Protein AF-A0A2D6X959-F1 (afdb_monomer_lite)

Radius of gyration: 33.6 Å; chains: 1; bounding box: 94×46×94 Å

Sequence (128 aa):
MAFKINATTLELEHTNPDDTIRPIEQEESAILKKMYFIHDYEKKLRSVLGAASLDSIIQISDLGTSIRKVNKNEIGKTYNQVKKQEQEELSRMIAAYKISASSPRQVAGDDTEEGFYGDSQLSKKTGY

Foldseek 3Di:
DDWDQDPPPRFIWDQDPVRDIDTQDPLRVVLVVLVVVLVVLVVVLVVLVVVLVPDDFDWDDDDHDTDGDPRSVVVSVVSVVVSVVSVVVSVVSVVVVCVVPDDDDDPPPPPDDDDDDDCPDPPPPDDD

Secondary structure (DSSP, 8-state):
-EEEE-TTT--EEEE-TTS-EEEPPHHHHHHHHHHHHHHHHHHHHHHHHHHHHS----EEEETTEEEE---HHHHHHHHHHHHHHHHHHHHHHHHHHHHHT-----------PPP-------------

pLDDT: mean 76.69, std 12.54, range [43.75, 96.0]

Structure (mmCIF, N/CA/C/O backbone):
data_AF-A0A2D6X959-F1
#
_entry.id   AF-A0A2D6X959-F1
#
loop_
_atom_site.group_PDB
_atom_site.id
_atom_site.type_symbol
_atom_site.label_atom_id
_atom_site.label_alt_id
_atom_site.label_comp_id
_atom_site.label_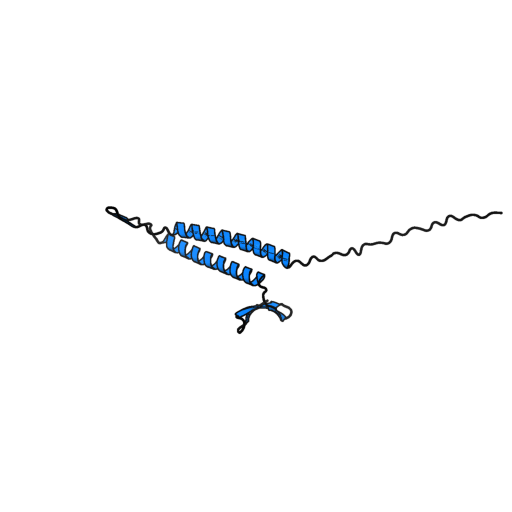asym_id
_atom_site.label_entity_id
_atom_site.label_seq_id
_atom_site.pdbx_PDB_ins_code
_atom_site.Cartn_x
_atom_site.Cartn_y
_atom_site.Cartn_z
_atom_site.occupancy
_atom_site.B_iso_or_equiv
_atom_site.auth_seq_id
_atom_site.auth_comp_id
_atom_site.auth_asym_id
_atom_site.auth_atom_id
_atom_site.pdbx_PDB_model_num
ATOM 1 N N . MET A 1 1 ? -3.633 6.951 -21.789 1.00 54.88 1 MET A N 1
ATOM 2 C CA . MET A 1 1 ? -3.198 5.866 -20.885 1.00 54.88 1 MET A CA 1
ATOM 3 C C . MET A 1 1 ? -4.427 5.225 -20.273 1.00 54.88 1 MET A C 1
ATOM 5 O O . MET A 1 1 ? -5.174 5.913 -19.587 1.00 54.88 1 MET A O 1
ATOM 9 N N . ALA A 1 2 ? -4.657 3.949 -20.573 1.00 67.44 2 ALA A N 1
ATOM 10 C CA . ALA A 1 2 ? -5.765 3.163 -20.037 1.00 67.44 2 ALA A CA 1
ATOM 11 C C . ALA A 1 2 ? -5.239 1.798 -19.572 1.00 67.44 2 ALA A C 1
ATOM 13 O O . ALA A 1 2 ? -4.368 1.215 -20.223 1.00 67.44 2 ALA A O 1
ATOM 14 N N . PHE A 1 3 ? -5.759 1.314 -18.443 1.00 69.50 3 PHE A N 1
ATOM 15 C CA . PHE A 1 3 ? -5.459 -0.009 -17.897 1.00 69.50 3 PHE A CA 1
ATOM 16 C C . PHE A 1 3 ? -6.668 -0.913 -18.115 1.00 69.50 3 PHE A C 1
ATOM 18 O O . PHE A 1 3 ? -7.794 -0.519 -17.803 1.00 69.50 3 PHE A O 1
ATOM 25 N N . LYS A 1 4 ? -6.441 -2.114 -18.644 1.00 76.69 4 LYS A N 1
ATOM 26 C CA . LYS A 1 4 ? -7.484 -3.125 -18.848 1.00 76.69 4 LYS A CA 1
ATOM 27 C C . LYS A 1 4 ? -7.042 -4.453 -18.248 1.00 76.69 4 LYS A C 1
ATOM 29 O O . LYS A 1 4 ? -5.854 -4.760 -18.219 1.00 76.69 4 LYS A O 1
ATOM 34 N N . ILE A 1 5 ? -8.003 -5.229 -17.763 1.00 74.69 5 ILE A N 1
ATOM 35 C CA . ILE A 1 5 ? -7.762 -6.597 -17.299 1.00 74.69 5 ILE A CA 1
ATOM 36 C C . ILE A 1 5 ? -7.971 -7.517 -18.498 1.00 74.69 5 ILE A C 1
ATOM 38 O O . ILE A 1 5 ? -9.025 -7.466 -19.137 1.00 74.69 5 ILE A O 1
ATOM 42 N N . ASN A 1 6 ? -6.979 -8.345 -18.816 1.00 73.50 6 ASN A N 1
ATOM 43 C CA . ASN A 1 6 ? -7.138 -9.366 -19.841 1.00 73.50 6 ASN A CA 1
ATOM 44 C C . ASN A 1 6 ? -8.045 -10.486 -19.304 1.00 73.50 6 ASN A C 1
ATOM 46 O O . ASN A 1 6 ? -7.763 -11.088 -18.271 1.00 73.50 6 ASN A O 1
ATOM 50 N N . ALA A 1 7 ? -9.138 -10.781 -20.009 1.00 69.69 7 ALA A N 1
ATOM 51 C CA . ALA A 1 7 ? -10.139 -11.754 -19.567 1.00 69.69 7 ALA A CA 1
ATOM 52 C C . ALA A 1 7 ? -9.628 -13.209 -19.510 1.00 69.69 7 ALA A C 1
ATOM 54 O O . ALA A 1 7 ? -10.260 -14.042 -18.866 1.00 69.69 7 ALA A O 1
ATOM 55 N N . THR A 1 8 ? -8.509 -13.522 -20.172 1.00 73.88 8 THR A N 1
ATOM 56 C CA . THR A 1 8 ? -7.972 -14.891 -20.266 1.00 73.88 8 THR A CA 1
ATOM 57 C C . THR A 1 8 ? -6.833 -15.129 -19.282 1.00 73.88 8 THR A C 1
ATOM 59 O O . THR A 1 8 ? -6.801 -16.160 -18.618 1.00 73.88 8 THR A O 1
ATOM 62 N N . THR A 1 9 ? -5.896 -14.183 -19.175 1.00 69.50 9 THR A N 1
ATOM 63 C CA . THR A 1 9 ? -4.739 -14.303 -18.272 1.00 69.50 9 THR A CA 1
ATOM 64 C C . THR A 1 9 ? -4.998 -13.706 -16.894 1.00 69.50 9 THR A C 1
ATOM 66 O O . THR A 1 9 ? -4.245 -13.994 -15.974 1.00 69.50 9 THR A O 1
ATOM 69 N N . LEU A 1 10 ? -6.058 -12.899 -16.738 1.00 72.75 10 LEU A N 1
ATOM 70 C CA . LEU A 1 10 ? -6.370 -12.119 -15.530 1.00 72.75 10 LEU A CA 1
ATOM 71 C C . LEU A 1 10 ? -5.276 -11.115 -15.132 1.00 72.75 10 LEU A C 1
ATOM 73 O O . LEU A 1 10 ? -5.342 -10.523 -14.055 1.00 72.75 10 LEU A O 1
ATOM 77 N N . GLU A 1 11 ? -4.308 -10.881 -16.014 1.00 68.88 11 GLU A N 1
ATOM 78 C CA . GLU A 1 11 ? -3.227 -9.928 -15.803 1.00 68.88 11 GLU A CA 1
ATOM 79 C C . GLU A 1 11 ? -3.631 -8.521 -16.263 1.00 68.88 11 GLU A C 1
ATOM 81 O O . GLU A 1 11 ? -4.501 -8.331 -17.125 1.00 68.88 11 GLU A O 1
ATOM 86 N N . LEU A 1 12 ? -2.998 -7.514 -15.660 1.00 70.12 12 LEU A N 1
ATOM 87 C CA . LEU A 1 12 ? -3.186 -6.114 -16.028 1.00 70.12 12 LEU A CA 1
ATOM 88 C C . LEU A 1 12 ? -2.360 -5.788 -17.278 1.00 70.12 12 LEU A C 1
ATOM 90 O O . LEU A 1 12 ? -1.158 -6.043 -17.331 1.00 70.12 12 LEU A O 1
ATOM 94 N N . GLU A 1 13 ? -3.000 -5.175 -18.269 1.00 72.44 13 GLU A N 1
ATOM 95 C CA . GLU A 1 13 ? -2.352 -4.688 -19.485 1.00 72.44 13 GLU A CA 1
ATOM 96 C C . GLU A 1 13 ? -2.381 -3.162 -19.531 1.00 72.44 13 GLU A C 1
ATOM 98 O O . GLU A 1 13 ? -3.404 -2.521 -19.256 1.00 72.44 13 GLU A O 1
ATOM 103 N N . HIS A 1 14 ? -1.247 -2.580 -19.917 1.00 69.31 14 HIS A N 1
ATOM 104 C CA . HIS A 1 14 ? -1.098 -1.149 -20.123 1.00 69.31 14 HIS A CA 1
ATOM 105 C C . HIS A 1 14 ? -1.134 -0.834 -21.624 1.00 69.31 14 HIS A C 1
ATOM 107 O O . HIS A 1 14 ? -0.383 -1.415 -22.409 1.00 69.31 14 HIS A O 1
ATOM 113 N N . THR A 1 15 ? -2.012 0.096 -22.018 1.00 71.19 15 THR A N 1
ATOM 114 C CA . THR A 1 15 ? -2.032 0.663 -23.378 1.00 71.19 15 THR A CA 1
ATOM 115 C C . THR A 1 15 ? -1.289 1.998 -23.388 1.00 71.19 15 THR A C 1
ATOM 117 O O . THR A 1 15 ? -1.742 2.979 -22.776 1.00 71.19 15 THR A O 1
ATOM 120 N N . ASN A 1 16 ? -0.143 2.016 -24.071 1.00 70.12 16 ASN A N 1
ATOM 121 C CA . ASN A 1 16 ? 0.666 3.212 -24.284 1.00 70.12 16 ASN A CA 1
ATOM 122 C C . ASN A 1 16 ? -0.075 4.229 -25.177 1.00 70.12 16 ASN A C 1
ATOM 124 O O . ASN A 1 16 ? -0.993 3.861 -25.905 1.00 70.12 16 ASN A O 1
ATOM 128 N N . PRO A 1 17 ? 0.324 5.514 -25.175 1.00 67.38 17 PRO A N 1
ATOM 129 C CA . PRO A 1 17 ? -0.210 6.510 -26.113 1.00 67.38 17 PRO A CA 1
ATOM 130 C C . PRO A 1 17 ? 0.082 6.206 -27.596 1.00 67.38 17 PRO A C 1
ATOM 132 O O . PRO A 1 17 ? -0.544 6.809 -28.456 1.00 67.38 17 PRO A O 1
ATOM 135 N N . ASP A 1 18 ? 0.993 5.272 -27.878 1.00 71.50 18 ASP A N 1
ATOM 136 C CA . ASP A 1 18 ? 1.325 4.756 -29.216 1.00 71.50 18 ASP A CA 1
ATOM 137 C C . ASP A 1 18 ? 0.492 3.509 -29.599 1.00 71.50 18 ASP A C 1
ATOM 139 O O . ASP A 1 18 ? 0.865 2.737 -30.473 1.00 71.50 18 ASP A O 1
ATOM 143 N N . ASP A 1 19 ? -0.595 3.239 -28.864 1.00 64.69 19 ASP A N 1
ATOM 144 C CA . ASP A 1 19 ? -1.499 2.083 -29.025 1.00 64.69 19 ASP A CA 1
ATOM 145 C C . ASP A 1 19 ? -0.832 0.692 -28.909 1.00 64.69 19 ASP A C 1
ATOM 147 O O . ASP A 1 19 ? -1.455 -0.353 -29.103 1.00 64.69 19 ASP A O 1
ATOM 151 N N . THR A 1 20 ? 0.441 0.655 -28.509 1.00 70.12 20 THR A N 1
ATOM 152 C CA . THR A 1 20 ? 1.160 -0.573 -28.176 1.00 70.12 20 THR A CA 1
ATOM 153 C C . THR A 1 20 ? 0.723 -1.093 -26.808 1.00 70.12 20 THR A C 1
ATOM 155 O O . THR A 1 20 ? 0.718 -0.372 -25.802 1.00 70.12 20 THR A O 1
ATOM 158 N N . ILE A 1 21 ? 0.346 -2.373 -26.768 1.00 68.56 21 ILE A N 1
ATOM 159 C CA . ILE A 1 21 ? -0.048 -3.075 -25.545 1.00 68.56 21 ILE A CA 1
ATOM 160 C C . I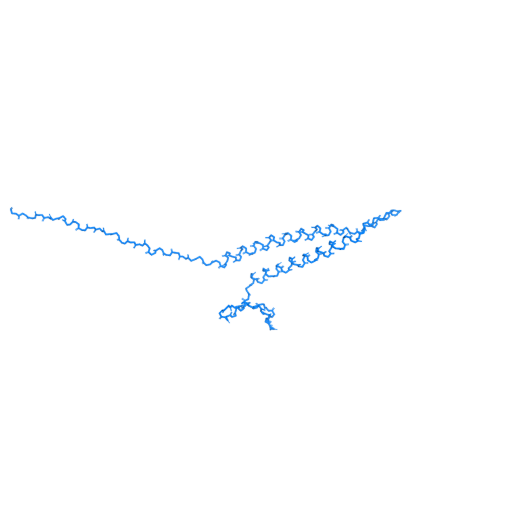LE A 1 21 ? 1.196 -3.752 -24.976 1.00 68.56 21 ILE A C 1
ATOM 162 O O . ILE A 1 21 ? 1.759 -4.650 -25.603 1.00 68.56 21 ILE A O 1
ATOM 166 N N . ARG A 1 22 ? 1.619 -3.329 -23.782 1.00 71.50 22 ARG A N 1
ATOM 167 C CA . ARG A 1 22 ? 2.701 -3.978 -23.030 1.00 71.50 22 ARG A CA 1
ATOM 168 C C . ARG A 1 22 ? 2.102 -4.678 -21.803 1.00 71.50 22 ARG A C 1
ATOM 170 O O . ARG A 1 22 ? 1.333 -4.040 -21.072 1.00 71.50 22 ARG A O 1
ATOM 177 N N . PRO A 1 23 ? 2.426 -5.960 -21.557 1.00 68.12 23 PRO A N 1
ATOM 178 C CA . PRO A 1 23 ? 2.059 -6.610 -20.305 1.00 68.12 23 PRO A CA 1
ATOM 179 C C . PRO A 1 23 ? 2.777 -5.916 -19.144 1.00 68.12 23 PRO A C 1
ATOM 181 O O . PRO A 1 23 ? 3.948 -5.558 -19.270 1.00 68.12 23 PRO A O 1
ATOM 184 N N . ILE A 1 24 ? 2.074 -5.711 -18.031 1.00 74.88 24 ILE A N 1
ATOM 185 C CA . ILE A 1 24 ? 2.689 -5.157 -16.822 1.00 74.88 24 ILE A CA 1
ATOM 186 C C . ILE A 1 24 ? 3.729 -6.153 -16.304 1.00 74.88 24 ILE A C 1
ATOM 188 O O . ILE A 1 24 ? 3.452 -7.346 -16.170 1.00 74.88 24 ILE A O 1
ATOM 192 N N . GLU A 1 25 ? 4.935 -5.667 -16.024 1.00 80.75 25 GLU A N 1
ATOM 193 C CA . GLU A 1 25 ? 6.009 -6.515 -15.508 1.00 80.75 25 GLU A CA 1
ATOM 194 C C . GLU A 1 25 ? 5.794 -6.873 -14.032 1.00 80.75 25 GLU A C 1
ATOM 196 O O . GLU A 1 25 ? 5.039 -6.230 -13.295 1.00 80.75 25 GLU A O 1
ATOM 201 N N . GLN A 1 26 ? 6.481 -7.919 -13.568 1.00 82.19 26 GLN A N 1
ATOM 202 C CA . GLN A 1 26 ? 6.301 -8.441 -12.214 1.00 82.19 26 GLN A CA 1
ATOM 203 C C . GLN A 1 26 ? 6.549 -7.368 -11.137 1.00 82.19 26 GLN A C 1
ATOM 205 O O . GLN A 1 26 ? 5.775 -7.281 -10.182 1.00 82.19 26 GLN A O 1
ATOM 210 N N . GLU A 1 27 ? 7.560 -6.511 -11.310 1.00 82.94 27 GLU A N 1
ATOM 211 C CA . GLU A 1 27 ? 7.866 -5.409 -10.384 1.00 82.94 27 GLU A CA 1
ATOM 212 C C . GLU A 1 27 ? 6.735 -4.369 -10.320 1.00 82.94 27 GLU A C 1
ATOM 214 O O . GLU A 1 27 ? 6.297 -3.980 -9.234 1.00 82.94 27 GLU A O 1
ATOM 219 N N . GLU A 1 28 ? 6.202 -3.968 -11.476 1.00 83.62 28 GLU A N 1
ATOM 220 C CA . GLU A 1 28 ? 5.103 -3.003 -11.598 1.00 83.62 28 GLU A CA 1
ATOM 221 C C . GLU A 1 28 ? 3.811 -3.549 -10.962 1.00 83.62 28 GLU A C 1
ATOM 223 O O . GLU A 1 28 ? 3.131 -2.850 -10.203 1.00 83.62 28 GLU A O 1
ATOM 228 N N . SER A 1 29 ? 3.506 -4.830 -11.201 1.00 85.25 29 SER A N 1
ATOM 229 C CA . SER A 1 29 ? 2.348 -5.509 -10.605 1.00 85.25 29 SER A CA 1
ATOM 230 C C . SER A 1 29 ? 2.448 -5.591 -9.075 1.00 85.25 29 SER A C 1
ATOM 232 O O . SER A 1 29 ? 1.457 -5.398 -8.360 1.00 85.25 29 SER A O 1
ATOM 234 N N . ALA A 1 30 ? 3.656 -5.823 -8.551 1.00 87.19 30 ALA A N 1
ATOM 235 C CA . ALA A 1 30 ? 3.917 -5.906 -7.122 1.00 87.19 30 ALA A CA 1
ATOM 236 C C . ALA A 1 30 ? 3.752 -4.536 -6.444 1.00 87.19 30 ALA A C 1
ATOM 238 O O . ALA A 1 30 ? 3.123 -4.451 -5.385 1.00 87.19 30 ALA A O 1
ATOM 239 N N . ILE A 1 31 ? 4.232 -3.459 -7.079 1.00 90.12 31 ILE A N 1
ATOM 240 C CA . ILE A 1 31 ? 4.038 -2.076 -6.614 1.00 90.12 31 ILE A CA 1
ATOM 241 C C . ILE A 1 31 ? 2.543 -1.736 -6.542 1.00 90.12 31 ILE A C 1
ATOM 243 O O . ILE A 1 31 ? 2.076 -1.226 -5.521 1.00 90.12 31 ILE A O 1
ATOM 247 N N . LEU A 1 32 ? 1.771 -2.067 -7.582 1.00 88.38 32 LEU A N 1
ATOM 248 C CA . LEU A 1 32 ? 0.323 -1.829 -7.608 1.00 88.38 32 LEU A CA 1
ATOM 249 C C . LEU A 1 32 ? -0.414 -2.594 -6.498 1.00 88.38 32 LEU A C 1
ATOM 251 O O . LEU A 1 32 ? -1.257 -2.019 -5.804 1.00 88.38 32 LEU A O 1
ATOM 255 N N . LYS A 1 33 ? -0.061 -3.864 -6.261 1.00 90.12 33 LYS A N 1
ATOM 256 C CA . LYS A 1 33 ? -0.593 -4.643 -5.128 1.00 90.12 33 LYS A CA 1
ATOM 257 C C . LYS A 1 33 ? -0.291 -3.977 -3.787 1.00 90.12 33 LYS A C 1
ATOM 259 O O . LYS A 1 33 ? -1.177 -3.874 -2.940 1.00 90.12 33 LYS A O 1
ATOM 264 N N . LYS A 1 34 ? 0.939 -3.495 -3.597 1.00 91.50 34 LYS A N 1
ATOM 265 C CA . LYS A 1 34 ? 1.356 -2.818 -2.362 1.00 91.50 34 LYS A CA 1
ATOM 266 C C . LYS A 1 34 ? 0.556 -1.532 -2.124 1.00 91.50 34 LYS A C 1
ATOM 268 O O . LYS A 1 34 ? 0.085 -1.296 -1.013 1.00 91.50 34 LYS A O 1
ATOM 273 N N . MET A 1 35 ? 0.312 -0.744 -3.176 1.00 91.00 35 MET A N 1
ATOM 274 C CA . MET A 1 35 ? -0.553 0.443 -3.105 1.00 91.00 35 MET A CA 1
ATOM 275 C C . MET A 1 35 ? -1.983 0.097 -2.667 1.00 91.00 35 MET A C 1
ATOM 277 O O . MET A 1 35 ? -2.560 0.801 -1.835 1.00 91.00 35 MET A O 1
ATOM 281 N N . TYR A 1 36 ? -2.545 -1.006 -3.174 1.00 91.69 36 TYR A N 1
ATOM 282 C CA . TYR A 1 36 ? -3.866 -1.478 -2.754 1.00 91.69 36 TYR A CA 1
ATOM 283 C C . TYR A 1 36 ? -3.906 -1.848 -1.265 1.00 91.69 36 TYR A C 1
ATOM 285 O O . TYR A 1 36 ? -4.831 -1.437 -0.562 1.00 91.69 36 TYR A O 1
ATOM 293 N N . PHE A 1 37 ? -2.897 -2.562 -0.755 1.00 89.38 37 PHE A N 1
ATOM 294 C CA . PHE A 1 37 ? -2.836 -2.922 0.665 1.00 89.38 37 PHE A CA 1
ATOM 295 C C . PHE A 1 37 ? -2.799 -1.699 1.581 1.00 89.38 37 PHE A C 1
ATOM 297 O O . PHE A 1 37 ? -3.531 -1.655 2.570 1.00 89.38 37 PHE A O 1
ATOM 304 N N . ILE A 1 38 ? -2.019 -0.674 1.230 1.00 93.44 38 ILE A N 1
ATOM 305 C CA . ILE A 1 38 ? -1.994 0.589 1.982 1.00 93.44 38 ILE A CA 1
ATOM 306 C C . ILE A 1 38 ? -3.399 1.201 2.044 1.00 93.44 38 ILE A C 1
ATOM 308 O O . ILE A 1 38 ? -3.857 1.591 3.120 1.00 93.44 38 ILE A O 1
ATOM 312 N N . HIS A 1 39 ? -4.110 1.241 0.915 1.00 93.44 39 HIS A N 1
ATOM 313 C CA . HIS A 1 39 ? -5.467 1.780 0.862 1.00 93.44 39 HIS A CA 1
ATOM 314 C C . HIS A 1 39 ? -6.475 0.960 1.689 1.00 93.44 39 HIS A C 1
ATOM 316 O O . HIS A 1 39 ? -7.341 1.527 2.363 1.00 93.44 39 HIS A O 1
ATOM 322 N N . ASP A 1 40 ? -6.364 -0.368 1.675 1.00 92.00 40 ASP A N 1
ATOM 323 C CA . ASP A 1 40 ? -7.194 -1.251 2.498 1.00 92.00 40 ASP A CA 1
ATOM 324 C C . ASP A 1 40 ? -6.948 -1.028 4.002 1.00 92.00 40 ASP A C 1
ATOM 326 O O . ASP A 1 40 ? -7.895 -0.860 4.777 1.00 92.00 40 ASP A O 1
ATOM 330 N N . TYR A 1 41 ? -5.685 -0.910 4.425 1.00 92.06 41 TYR A N 1
ATOM 331 C CA . TYR A 1 41 ? -5.354 -0.586 5.814 1.00 92.06 41 TYR A CA 1
ATOM 332 C C . TYR A 1 41 ? -5.862 0.795 6.235 1.00 92.06 41 TYR A C 1
ATOM 334 O O . TYR A 1 41 ? -6.322 0.958 7.364 1.00 92.06 41 TYR A O 1
ATOM 342 N N . GLU A 1 42 ? -5.867 1.784 5.339 1.00 90.94 42 GLU A N 1
ATOM 343 C CA . GLU A 1 42 ? -6.480 3.088 5.614 1.00 90.94 42 GLU A CA 1
ATOM 344 C C . GLU A 1 42 ? -7.997 3.016 5.800 1.00 90.94 42 GLU A C 1
ATOM 346 O O . GLU A 1 42 ? -8.553 3.719 6.651 1.00 90.94 42 GLU A O 1
ATOM 351 N N . LYS A 1 43 ? -8.689 2.183 5.014 1.00 93.38 43 LYS A N 1
ATOM 352 C CA . LYS A 1 43 ? -10.127 1.933 5.190 1.00 93.38 43 LYS A CA 1
ATOM 353 C C . LYS A 1 43 ? -10.400 1.285 6.544 1.00 93.38 43 LYS A C 1
ATOM 355 O O . LYS A 1 43 ? -11.252 1.771 7.290 1.00 93.38 43 LYS A O 1
ATOM 360 N N . LYS A 1 44 ? -9.634 0.249 6.895 1.00 89.81 44 LYS A N 1
ATOM 361 C CA . LYS A 1 44 ? -9.724 -0.428 8.198 1.00 89.81 44 LYS A CA 1
ATOM 362 C C . LYS A 1 44 ? -9.439 0.531 9.352 1.00 89.81 44 LYS A C 1
ATOM 364 O O . LYS A 1 44 ? -10.214 0.574 10.303 1.00 89.81 44 LYS A O 1
ATOM 369 N N . LEU A 1 45 ? -8.404 1.364 9.243 1.00 90.31 45 LEU A N 1
ATOM 370 C CA . LEU A 1 45 ? -8.069 2.369 10.253 1.00 90.31 45 LEU A CA 1
ATOM 371 C C . LEU A 1 45 ? -9.214 3.369 10.463 1.00 90.31 45 LEU A C 1
ATOM 373 O O . LEU A 1 45 ? -9.605 3.611 11.602 1.00 90.31 45 LEU A O 1
ATOM 377 N N . ARG A 1 46 ? -9.802 3.907 9.385 1.00 88.69 46 ARG A N 1
ATOM 378 C CA . ARG A 1 46 ? -10.969 4.804 9.482 1.00 88.69 46 ARG A CA 1
ATOM 379 C C . ARG A 1 46 ? -12.174 4.122 10.122 1.00 88.69 46 ARG A C 1
ATOM 381 O O . ARG A 1 46 ? -12.823 4.724 10.973 1.00 88.69 46 ARG A O 1
ATOM 388 N N . SER A 1 47 ? -12.440 2.867 9.761 1.00 88.81 47 SER A N 1
ATOM 389 C CA . SER A 1 47 ? -13.515 2.082 10.373 1.00 88.81 47 SER A CA 1
ATOM 390 C C . SER A 1 47 ? -13.293 1.880 11.872 1.00 88.81 47 SER A C 1
ATOM 392 O O . SER A 1 47 ? -14.236 2.004 12.649 1.00 88.81 47 SER A O 1
ATOM 394 N N . VAL A 1 48 ? -12.062 1.581 12.293 1.00 86.94 48 VAL A N 1
ATOM 395 C CA . VAL A 1 48 ? -11.720 1.396 13.709 1.00 86.94 48 VAL A CA 1
ATOM 396 C C . VAL A 1 48 ? -11.832 2.706 14.476 1.00 86.94 48 VAL A C 1
ATOM 398 O O . VAL A 1 48 ? -12.396 2.704 15.564 1.00 86.94 48 VAL A O 1
ATOM 401 N N . LEU A 1 49 ? -11.363 3.822 13.911 1.00 84.88 49 LEU A N 1
ATOM 402 C CA . LEU A 1 49 ? -11.477 5.142 14.536 1.00 84.88 49 LEU A CA 1
ATOM 403 C C . LEU A 1 49 ? -12.941 5.568 14.708 1.00 84.88 49 LEU A C 1
ATOM 405 O O . LEU A 1 49 ? -13.316 6.018 15.787 1.00 84.88 49 LEU A O 1
ATOM 409 N N . GLY A 1 50 ? -13.784 5.356 13.692 1.00 85.19 50 GLY A N 1
ATOM 410 C CA . GLY A 1 50 ? -15.225 5.611 13.798 1.00 85.19 50 GLY A CA 1
ATOM 411 C C . GLY A 1 50 ? -15.926 4.687 14.801 1.00 85.19 50 GLY A C 1
ATOM 412 O O . GLY A 1 50 ? -16.823 5.106 15.522 1.00 85.19 50 GLY A O 1
ATOM 413 N N . ALA A 1 51 ? -15.496 3.428 14.908 1.00 81.19 51 ALA A N 1
ATOM 414 C CA . ALA A 1 51 ? -16.028 2.500 15.904 1.00 81.19 51 ALA A CA 1
ATOM 415 C C . ALA A 1 51 ? -15.494 2.756 17.323 1.00 81.19 51 ALA A C 1
ATOM 417 O O . ALA A 1 51 ? -16.113 2.298 18.282 1.00 81.19 51 ALA A O 1
ATOM 418 N N . ALA A 1 52 ? -14.338 3.410 17.462 1.00 77.62 52 ALA A N 1
ATOM 419 C CA . ALA A 1 52 ? -13.738 3.783 18.739 1.00 77.62 52 ALA A CA 1
ATOM 420 C C . ALA A 1 52 ? -14.368 5.054 19.321 1.00 77.62 52 ALA A C 1
ATOM 422 O O . ALA A 1 52 ? -14.448 5.173 20.538 1.00 77.62 52 ALA A O 1
ATOM 423 N N . SER A 1 53 ? -14.862 5.975 18.48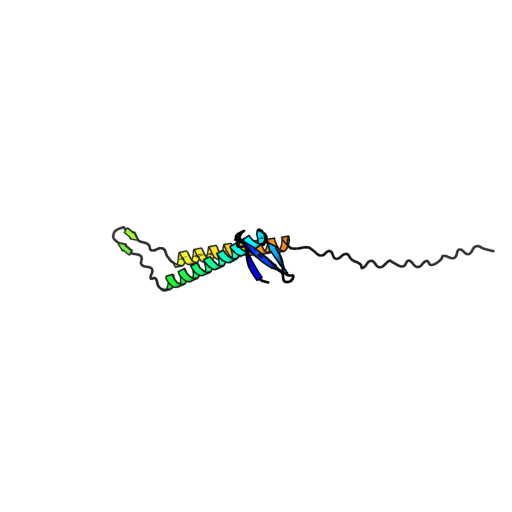5 1.00 75.56 53 SER A N 1
ATOM 424 C CA . SER A 1 53 ? -15.562 7.175 18.966 1.00 75.56 53 SER A CA 1
ATOM 425 C C . SER A 1 53 ? -16.929 6.876 19.586 1.00 75.56 53 SER A C 1
ATOM 427 O O . SER A 1 53 ? -17.404 7.654 20.407 1.00 75.56 53 SER A O 1
ATOM 429 N N . LEU A 1 54 ? -17.563 5.765 19.201 1.00 75.62 54 LEU A N 1
ATOM 430 C CA . LEU A 1 54 ? -18.890 5.365 19.683 1.00 75.62 54 LEU A CA 1
ATOM 431 C C . LEU A 1 54 ? -18.855 4.401 20.878 1.00 75.62 54 LEU A C 1
ATOM 433 O O . LEU A 1 54 ? -19.885 4.184 21.510 1.00 75.62 54 LEU A O 1
ATOM 437 N N . ASP A 1 55 ? -17.711 3.782 21.170 1.00 67.00 55 ASP A N 1
ATOM 438 C CA . ASP A 1 55 ? -17.628 2.665 22.115 1.00 67.00 55 ASP A CA 1
ATOM 439 C C . ASP A 1 55 ? -16.999 3.111 23.440 1.00 67.00 55 ASP A C 1
ATOM 441 O O . ASP A 1 55 ? -15.835 3.512 23.481 1.00 67.00 55 ASP A O 1
ATOM 445 N N . SER A 1 56 ? -17.753 3.027 24.539 1.00 60.97 56 SER A N 1
ATOM 446 C CA . SER A 1 56 ? -17.209 3.243 25.879 1.00 60.97 56 SER A CA 1
ATOM 447 C C . SER A 1 56 ? -16.417 2.010 26.324 1.00 60.97 56 SER A C 1
ATOM 449 O O . SER A 1 56 ? -16.849 0.863 26.187 1.00 60.97 56 SER A O 1
ATOM 451 N N . ILE A 1 57 ? -15.210 2.229 26.848 1.00 60.78 57 ILE A N 1
ATOM 452 C CA . ILE A 1 57 ? -14.401 1.152 27.4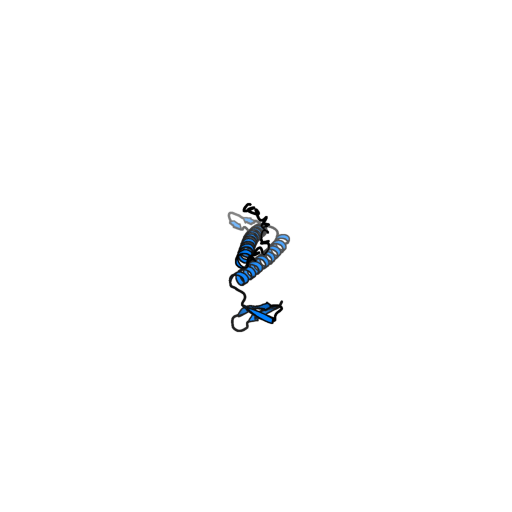26 1.00 60.78 57 ILE A CA 1
ATOM 453 C C . ILE A 1 57 ? -15.076 0.728 28.733 1.00 60.78 57 ILE A C 1
ATOM 455 O O . ILE A 1 57 ? -15.082 1.484 29.700 1.00 60.78 57 ILE A O 1
ATOM 459 N N . ILE A 1 58 ? -15.635 -0.481 28.762 1.00 60.28 58 ILE A N 1
ATOM 460 C CA . ILE A 1 58 ? -16.226 -1.074 29.963 1.00 60.28 58 ILE A CA 1
ATOM 461 C C . ILE A 1 58 ? -15.336 -2.251 30.370 1.00 60.28 58 ILE A C 1
ATOM 463 O O . ILE A 1 58 ? -15.258 -3.259 29.668 1.00 60.28 58 ILE A O 1
ATOM 467 N N . GLN A 1 59 ? -14.630 -2.100 31.489 1.00 59.00 59 GLN A N 1
ATOM 468 C CA . GLN A 1 59 ? -13.956 -3.198 32.175 1.00 59.00 59 GLN A CA 1
ATOM 469 C C . GLN A 1 59 ? -14.874 -3.643 33.312 1.00 59.00 59 GLN A C 1
ATOM 471 O O . GLN A 1 59 ? -15.128 -2.867 34.229 1.00 59.00 59 GLN A O 1
ATOM 476 N N . ILE A 1 60 ? -15.384 -4.873 33.241 1.00 61.28 60 ILE A N 1
ATOM 477 C CA . ILE A 1 60 ? -16.172 -5.470 34.324 1.00 61.28 60 ILE A CA 1
ATOM 478 C C . ILE A 1 60 ? -15.246 -6.435 35.055 1.00 61.28 60 ILE A C 1
ATOM 480 O O . ILE A 1 60 ? -14.763 -7.408 34.472 1.00 61.28 60 ILE A O 1
ATOM 484 N N . SER A 1 61 ? -14.960 -6.128 36.316 1.00 68.44 61 SER A N 1
ATOM 485 C CA . SER A 1 61 ? -14.330 -7.051 37.252 1.00 68.44 61 SER A CA 1
ATOM 486 C C . SER A 1 61 ? -15.385 -7.470 38.263 1.00 68.44 61 SER A C 1
ATOM 488 O O . SER A 1 61 ? -15.801 -6.640 39.071 1.00 68.44 61 SER A O 1
ATOM 490 N N . ASP A 1 62 ? -15.809 -8.728 38.214 1.00 65.75 62 ASP A N 1
ATOM 491 C CA . ASP A 1 62 ? -16.702 -9.300 39.219 1.00 65.75 62 ASP A CA 1
ATOM 492 C C . ASP A 1 62 ? -16.089 -10.584 39.787 1.00 65.75 62 ASP A C 1
ATOM 494 O O . ASP A 1 62 ? -15.653 -11.453 39.027 1.00 65.75 62 ASP A O 1
ATOM 498 N N . LEU A 1 63 ? -15.990 -10.641 41.121 1.00 59.62 63 LEU A N 1
ATOM 499 C CA . LEU A 1 63 ? -15.652 -11.812 41.947 1.00 59.62 63 LEU A CA 1
ATOM 500 C C . LEU A 1 63 ? -14.579 -12.783 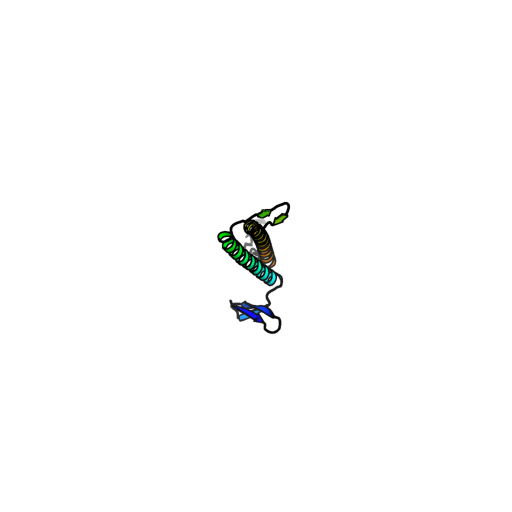41.384 1.00 59.62 63 LEU A C 1
ATOM 502 O O . LEU A 1 63 ? -14.688 -13.998 41.517 1.00 59.62 63 LEU A O 1
ATOM 506 N N . GLY A 1 64 ? -13.497 -12.253 40.796 1.00 72.19 64 GLY A N 1
ATOM 507 C CA . GLY A 1 64 ? -12.340 -13.030 40.308 1.00 72.19 64 GLY A CA 1
ATOM 508 C C . GLY A 1 64 ? -12.298 -13.271 38.794 1.00 72.19 64 GLY A C 1
ATOM 509 O O . GLY A 1 64 ? -11.278 -13.716 38.269 1.00 72.19 64 GLY A O 1
ATOM 510 N N . THR A 1 65 ? -13.351 -12.897 38.073 1.00 69.69 65 THR A N 1
ATOM 511 C CA . THR A 1 65 ? -13.411 -12.914 36.607 1.00 69.69 65 THR A CA 1
ATOM 512 C C . THR A 1 65 ? -13.310 -11.499 36.043 1.00 69.69 65 THR A C 1
ATOM 514 O O . THR A 1 65 ? -14.080 -10.606 36.392 1.00 69.69 65 THR A O 1
ATOM 517 N N . SER A 1 66 ? -12.332 -11.285 35.160 1.00 71.12 66 SER A N 1
ATOM 518 C CA . SER A 1 66 ? -12.113 -10.018 34.457 1.00 71.12 66 SER A CA 1
ATOM 519 C C . SER A 1 66 ? -12.327 -10.238 32.967 1.00 71.12 66 SER A C 1
ATOM 521 O O . SER A 1 66 ? -11.572 -10.976 32.332 1.00 71.12 66 SER A O 1
ATOM 523 N N . ILE A 1 67 ? -13.350 -9.598 32.402 1.00 66.19 67 ILE A N 1
ATOM 524 C CA . ILE A 1 67 ? -13.583 -9.585 30.956 1.00 66.19 67 ILE A CA 1
ATOM 525 C C . ILE A 1 67 ? -13.085 -8.240 30.431 1.00 66.19 67 ILE A C 1
ATOM 527 O O . ILE A 1 67 ? -13.657 -7.187 30.721 1.00 66.19 67 ILE A O 1
ATOM 531 N N . ARG A 1 68 ? -11.998 -8.268 29.653 1.00 66.25 68 ARG A N 1
ATOM 532 C CA . ARG A 1 68 ? -11.463 -7.086 28.970 1.00 66.25 68 ARG A CA 1
ATOM 533 C C . ARG A 1 68 ? -11.890 -7.109 27.507 1.00 66.25 68 ARG A C 1
ATOM 535 O O . ARG A 1 68 ? -11.411 -7.924 26.725 1.00 66.25 68 ARG A O 1
ATOM 542 N N . LYS A 1 69 ? -12.753 -6.171 27.122 1.00 71.06 69 LYS A N 1
ATOM 543 C CA . LYS A 1 69 ? -13.014 -5.858 25.714 1.00 71.06 69 LYS A CA 1
ATOM 544 C C . LYS A 1 69 ? -11.724 -5.302 25.097 1.00 71.06 69 LYS A C 1
ATOM 546 O O . LYS A 1 69 ? -11.129 -4.385 25.664 1.00 71.06 69 LYS A O 1
ATOM 551 N N . VAL A 1 70 ? -11.261 -5.871 23.980 1.00 69.44 70 VAL A N 1
ATOM 552 C CA . VAL A 1 70 ? -10.039 -5.405 23.298 1.00 69.44 70 VAL A CA 1
ATOM 553 C C . VAL A 1 70 ? -10.188 -3.921 22.960 1.00 69.44 70 VAL A C 1
ATOM 555 O O . VAL A 1 70 ? -11.206 -3.498 22.408 1.00 69.44 70 VAL A O 1
ATOM 558 N N . ASN A 1 71 ? -9.182 -3.121 23.314 1.00 73.62 71 ASN A N 1
ATOM 559 C CA . ASN A 1 71 ? -9.229 -1.681 23.124 1.00 73.62 71 ASN A CA 1
ATOM 560 C C . ASN A 1 71 ? -9.082 -1.341 21.633 1.00 73.62 71 ASN A C 1
ATOM 562 O O . ASN A 1 71 ? -8.033 -1.554 21.027 1.00 73.62 71 ASN A O 1
ATOM 566 N N . LYS A 1 72 ? -10.128 -0.763 21.035 1.00 78.75 72 LYS A N 1
ATOM 567 C CA . LYS A 1 72 ? -10.127 -0.363 19.619 1.00 78.75 72 LYS A CA 1
ATOM 568 C C . LYS A 1 72 ? -9.048 0.677 19.289 1.00 78.75 72 LYS A C 1
ATOM 570 O O . LYS A 1 72 ? -8.551 0.690 18.167 1.00 78.75 72 LYS A O 1
ATOM 575 N N . ASN A 1 73 ? -8.614 1.488 20.255 1.00 79.62 73 ASN A N 1
ATOM 576 C CA . ASN A 1 73 ? -7.502 2.424 20.062 1.00 79.62 73 ASN A CA 1
ATOM 577 C C . ASN A 1 73 ? -6.161 1.700 19.907 1.00 79.62 73 ASN A C 1
ATOM 579 O O . ASN A 1 73 ? -5.299 2.160 19.164 1.00 79.62 73 ASN A O 1
ATOM 583 N N . GLU A 1 74 ? -5.979 0.570 20.589 1.00 82.25 74 GLU A N 1
ATOM 584 C CA . GLU A 1 74 ? -4.778 -0.258 20.461 1.00 82.25 74 GLU A CA 1
ATOM 585 C C . GLU A 1 74 ? -4.724 -0.912 19.078 1.00 82.25 74 GLU A C 1
ATOM 587 O O . GLU A 1 74 ? -3.717 -0.799 18.384 1.00 82.25 74 GLU A O 1
ATOM 592 N N . ILE A 1 75 ? -5.863 -1.433 18.608 1.00 85.06 75 ILE A N 1
ATOM 593 C CA . ILE A 1 75 ? -6.027 -1.934 17.236 1.00 85.06 75 ILE A CA 1
ATOM 594 C C . ILE A 1 75 ? -5.715 -0.832 16.203 1.00 85.06 75 ILE A C 1
ATOM 596 O O . ILE A 1 75 ? -5.012 -1.071 15.220 1.00 85.06 75 ILE A O 1
ATOM 600 N N . GLY A 1 76 ? -6.195 0.396 16.431 1.00 86.19 76 GLY A N 1
ATOM 601 C CA . GLY A 1 76 ? -5.904 1.545 15.5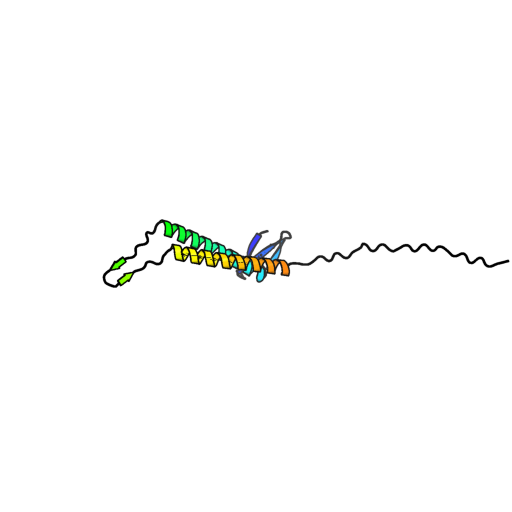70 1.00 86.19 76 GLY A CA 1
ATOM 602 C C . GLY A 1 76 ? -4.411 1.892 15.511 1.00 86.19 76 GLY A C 1
ATOM 603 O O . GLY A 1 76 ? -3.887 2.168 14.431 1.00 86.19 76 GLY A O 1
ATOM 604 N N . LYS A 1 77 ? -3.700 1.822 16.646 1.00 88.00 77 LYS A N 1
ATOM 605 C CA . LYS A 1 77 ? -2.240 2.013 16.691 1.00 88.00 77 LYS A CA 1
ATOM 606 C C . LYS A 1 77 ? -1.511 0.942 15.881 1.00 88.00 77 LYS A C 1
ATOM 608 O O . LYS A 1 77 ? -0.633 1.293 15.096 1.00 88.00 77 LYS A O 1
ATOM 613 N N . THR A 1 78 ? -1.909 -0.325 16.008 1.00 89.12 78 THR A N 1
ATOM 614 C CA . THR A 1 78 ? -1.331 -1.427 15.225 1.00 89.12 78 THR A CA 1
ATOM 615 C C . THR A 1 78 ? -1.542 -1.221 13.727 1.00 89.12 78 THR A C 1
ATOM 617 O O . THR A 1 78 ? -0.581 -1.301 12.967 1.00 89.12 78 THR A O 1
ATOM 620 N N . TYR A 1 79 ? -2.757 -0.873 13.284 1.00 89.81 79 TYR A N 1
ATOM 621 C CA . TYR A 1 79 ? -3.012 -0.605 11.862 1.00 89.81 79 TYR A CA 1
ATOM 622 C C . TYR A 1 79 ? -2.203 0.576 11.325 1.00 89.81 79 TYR A C 1
ATOM 624 O O . TYR A 1 79 ? -1.705 0.515 10.203 1.00 89.81 79 TYR A O 1
ATOM 632 N N . ASN A 1 80 ? -2.031 1.634 12.119 1.00 90.56 80 ASN A N 1
ATOM 633 C CA . ASN A 1 80 ? -1.208 2.770 11.719 1.00 90.56 80 ASN A CA 1
ATOM 634 C C . ASN A 1 80 ? 0.282 2.392 11.605 1.00 90.56 80 ASN A C 1
ATOM 636 O O . ASN A 1 80 ? 0.960 2.808 10.667 1.00 90.56 80 ASN A O 1
ATOM 640 N N . GLN A 1 81 ? 0.785 1.558 12.520 1.00 93.94 81 GLN A N 1
ATOM 641 C CA . GLN A 1 81 ? 2.152 1.042 12.458 1.00 93.94 81 GLN A CA 1
ATOM 642 C C . GLN A 1 81 ? 2.378 0.170 11.217 1.00 93.94 81 GLN A C 1
ATOM 644 O O . GLN A 1 81 ? 3.351 0.392 10.499 1.00 93.94 81 GLN A O 1
ATOM 649 N N . VAL A 1 82 ? 1.472 -0.773 10.939 1.00 91.88 82 VAL A N 1
ATOM 650 C CA . VAL A 1 82 ? 1.540 -1.627 9.742 1.00 91.88 82 VAL A CA 1
ATOM 651 C C . VAL A 1 82 ? 1.498 -0.768 8.482 1.00 91.88 82 VAL A C 1
ATOM 653 O O . VAL A 1 82 ? 2.376 -0.885 7.637 1.00 91.88 82 VAL A O 1
ATOM 656 N N . LYS A 1 83 ? 0.559 0.184 8.385 1.00 92.31 83 LYS A N 1
ATOM 657 C CA . LYS A 1 83 ? 0.495 1.123 7.255 1.00 92.31 83 LYS A CA 1
ATOM 658 C C . LYS A 1 83 ? 1.834 1.835 7.027 1.00 92.31 83 LYS A C 1
ATOM 660 O O . LYS A 1 83 ? 2.269 1.948 5.884 1.00 92.31 83 LYS A O 1
ATOM 665 N N . LYS A 1 84 ? 2.478 2.332 8.087 1.00 94.19 84 LYS A N 1
ATOM 666 C CA . LYS A 1 84 ? 3.764 3.033 7.972 1.00 94.19 84 LYS A CA 1
ATOM 667 C C . LYS A 1 84 ? 4.860 2.118 7.410 1.00 94.19 84 LYS A C 1
ATOM 669 O O . LYS A 1 84 ? 5.584 2.536 6.513 1.00 94.19 84 LYS A O 1
ATOM 674 N N . GLN A 1 85 ? 4.941 0.874 7.886 1.00 94.62 85 GLN A N 1
ATOM 675 C CA . GLN A 1 85 ? 5.889 -0.124 7.371 1.00 94.62 85 GLN A CA 1
ATOM 676 C C . GLN A 1 85 ? 5.656 -0.399 5.878 1.00 94.62 85 GLN A C 1
ATOM 678 O O . GLN A 1 85 ? 6.594 -0.372 5.085 1.00 94.62 85 GLN A O 1
ATOM 683 N N . GLU A 1 86 ? 4.395 -0.563 5.477 1.00 92.38 86 GLU A N 1
ATOM 684 C CA . GLU A 1 86 ? 4.013 -0.781 4.079 1.00 92.38 86 GLU A CA 1
ATOM 685 C C . GLU A 1 86 ? 4.369 0.418 3.181 1.00 92.38 86 GLU A C 1
ATOM 687 O O . GLU A 1 86 ? 4.813 0.234 2.049 1.00 92.38 86 GLU A O 1
ATOM 692 N N . GLN A 1 87 ? 4.218 1.653 3.678 1.00 94.69 87 GLN A N 1
ATOM 693 C CA . GLN A 1 87 ? 4.605 2.876 2.961 1.00 94.69 87 GLN A CA 1
ATOM 694 C C . GLN A 1 87 ? 6.125 3.006 2.786 1.00 94.69 87 GLN A C 1
ATOM 696 O O . GLN A 1 87 ? 6.598 3.436 1.729 1.00 94.69 87 GLN A O 1
ATOM 701 N N . GLU A 1 88 ? 6.895 2.638 3.810 1.00 96.00 88 GLU A N 1
ATOM 702 C CA . GLU A 1 88 ? 8.357 2.608 3.737 1.00 96.00 88 GLU A CA 1
ATOM 703 C C . GLU A 1 88 ? 8.830 1.578 2.706 1.00 96.00 88 GLU A C 1
ATOM 705 O O . GLU A 1 88 ? 9.699 1.874 1.885 1.00 96.00 88 GLU A O 1
ATOM 710 N N . GLU A 1 89 ? 8.226 0.391 2.695 1.00 94.12 89 GLU A N 1
ATOM 711 C CA . GLU A 1 89 ? 8.535 -0.651 1.718 1.00 94.12 89 GLU A CA 1
ATOM 712 C C . GLU A 1 89 ? 8.130 -0.247 0.295 1.00 94.12 89 GLU A C 1
ATOM 714 O O . GLU A 1 89 ? 8.937 -0.379 -0.624 1.00 94.12 89 GLU A O 1
ATOM 719 N N . LEU A 1 90 ? 6.943 0.344 0.113 1.00 94.06 90 LEU A N 1
ATOM 720 C CA . LEU A 1 90 ? 6.512 0.887 -1.179 1.00 94.06 90 LEU A CA 1
ATOM 721 C C . LEU A 1 90 ? 7.528 1.902 -1.720 1.00 94.06 90 LEU A C 1
ATOM 723 O O . LEU A 1 90 ? 7.882 1.863 -2.897 1.00 94.06 90 LEU A O 1
ATOM 727 N N . SER A 1 91 ? 8.030 2.791 -0.861 1.00 94.75 91 SER A N 1
ATOM 728 C CA . SER A 1 91 ? 9.025 3.795 -1.253 1.00 94.75 91 SER A CA 1
ATOM 729 C C . SER A 1 91 ? 10.324 3.146 -1.742 1.00 94.75 91 SER A C 1
ATOM 731 O O . SER A 1 91 ? 10.900 3.592 -2.736 1.00 94.75 91 SER A O 1
ATOM 733 N N . ARG A 1 92 ? 10.759 2.057 -1.093 1.00 94.38 92 ARG A N 1
ATOM 734 C CA . ARG A 1 92 ? 11.925 1.269 -1.524 1.00 94.38 92 ARG A CA 1
ATOM 735 C C . ARG A 1 92 ? 11.680 0.576 -2.861 1.00 94.38 92 ARG A C 1
ATOM 737 O O . ARG A 1 92 ? 12.549 0.635 -3.723 1.00 94.38 92 ARG A O 1
ATOM 744 N N . MET A 1 93 ? 10.506 -0.027 -3.055 1.00 91.62 93 MET A N 1
ATOM 745 C CA . MET A 1 93 ? 10.147 -0.682 -4.318 1.00 91.62 93 MET A CA 1
ATOM 746 C C . MET A 1 93 ? 10.108 0.313 -5.482 1.00 91.62 93 MET A C 1
ATOM 748 O O . MET A 1 93 ? 10.651 0.035 -6.544 1.00 91.62 93 MET A O 1
ATOM 752 N N . ILE A 1 94 ? 9.535 1.502 -5.274 1.00 91.69 94 ILE A N 1
ATOM 753 C CA . ILE A 1 94 ? 9.513 2.564 -6.290 1.00 91.69 94 ILE A CA 1
ATOM 754 C C . ILE A 1 94 ? 10.934 3.027 -6.625 1.00 91.69 94 ILE A C 1
ATOM 756 O O . ILE A 1 94 ? 11.244 3.254 -7.793 1.00 91.69 94 ILE A O 1
ATOM 760 N N . ALA A 1 95 ? 11.800 3.190 -5.622 1.00 91.81 95 ALA A N 1
ATOM 761 C CA . ALA A 1 95 ? 13.193 3.560 -5.852 1.00 91.81 95 ALA A CA 1
ATOM 762 C C . ALA A 1 95 ? 13.938 2.484 -6.658 1.00 91.81 95 ALA A C 1
ATOM 764 O O . ALA A 1 95 ? 14.615 2.821 -7.626 1.00 91.81 95 ALA A O 1
ATOM 765 N N . ALA A 1 96 ? 13.761 1.206 -6.308 1.00 89.62 96 ALA A N 1
ATOM 766 C CA . ALA A 1 96 ? 14.335 0.081 -7.041 1.00 89.62 96 ALA A CA 1
ATOM 767 C C . ALA A 1 96 ? 13.849 0.042 -8.498 1.00 89.62 96 ALA A C 1
ATOM 769 O O . ALA A 1 96 ? 14.674 -0.021 -9.404 1.00 89.62 96 ALA A O 1
ATOM 770 N N . TYR A 1 97 ? 12.542 0.202 -8.723 1.00 89.75 97 TYR A N 1
ATOM 771 C CA . TYR A 1 97 ? 11.954 0.235 -10.063 1.00 89.75 97 TYR A CA 1
ATOM 772 C C . TYR A 1 97 ? 12.482 1.401 -10.911 1.00 89.75 97 TYR A C 1
ATOM 774 O O . TYR A 1 97 ? 12.792 1.252 -12.087 1.00 89.75 97 TYR A O 1
ATOM 782 N N . LYS A 1 98 ? 12.648 2.589 -10.318 1.00 87.69 98 LYS A N 1
ATOM 783 C CA . LYS A 1 98 ? 13.248 3.731 -11.027 1.00 87.69 98 LYS A CA 1
ATOM 784 C C . LYS A 1 98 ? 14.698 3.473 -11.429 1.00 87.69 98 LYS A C 1
ATOM 786 O O . LYS A 1 98 ? 15.126 3.967 -12.466 1.00 87.69 98 LYS A O 1
ATOM 791 N N . ILE A 1 99 ? 15.452 2.750 -10.601 1.00 86.25 99 ILE A N 1
ATOM 792 C CA . ILE A 1 99 ? 16.840 2.387 -10.899 1.00 86.25 99 ILE A CA 1
ATOM 793 C C . ILE A 1 99 ? 16.877 1.342 -12.017 1.00 86.25 99 ILE A C 1
ATOM 795 O O . ILE A 1 99 ? 17.650 1.518 -12.955 1.00 86.25 99 ILE A O 1
ATOM 799 N N . SER A 1 100 ? 16.036 0.303 -11.956 1.00 84.19 100 SER A N 1
ATOM 800 C CA . SER A 1 100 ? 15.981 -0.752 -12.981 1.00 84.19 100 SER A CA 1
ATOM 801 C C . SER A 1 100 ? 15.507 -0.229 -14.339 1.00 84.19 100 SER A C 1
ATOM 803 O O . SER A 1 100 ? 16.076 -0.585 -15.367 1.00 84.19 100 SER A O 1
ATOM 805 N N . ALA A 1 101 ? 14.527 0.677 -14.351 1.00 77.62 101 ALA A N 1
ATOM 806 C CA . ALA A 1 101 ? 14.013 1.313 -15.563 1.00 77.62 101 ALA A CA 1
ATOM 807 C C . ALA A 1 101 ? 14.920 2.431 -16.120 1.00 77.62 101 ALA A C 1
ATOM 809 O O . ALA A 1 101 ? 14.619 3.008 -17.168 1.00 77.62 101 ALA A O 1
ATOM 810 N N . SER A 1 102 ? 16.012 2.781 -15.433 1.00 74.06 102 SER A N 1
ATOM 811 C CA . SER A 1 102 ? 16.910 3.849 -15.871 1.00 74.06 102 SER A CA 1
ATOM 812 C C . SER A 1 102 ? 17.818 3.367 -17.002 1.00 74.06 102 SER A C 1
ATOM 814 O O . SER A 1 102 ? 18.730 2.570 -16.794 1.00 74.06 102 SER A O 1
ATOM 816 N N . SER A 1 103 ? 17.615 3.901 -18.207 1.00 70.38 103 SER A N 1
ATOM 817 C CA . SER A 1 103 ? 18.576 3.809 -19.308 1.00 70.38 103 SER A CA 1
ATOM 818 C C . SER A 1 103 ? 19.394 5.110 -19.364 1.00 70.38 103 SER A C 1
ATOM 820 O O . SER A 1 103 ? 18.915 6.094 -19.944 1.00 70.38 103 SER A O 1
ATOM 822 N N . PRO A 1 104 ? 20.594 5.183 -18.750 1.00 73.62 104 PRO A N 1
ATOM 823 C CA . PRO A 1 104 ? 21.401 6.395 -18.789 1.00 73.62 104 PRO A CA 1
ATOM 824 C C . PRO A 1 104 ? 21.749 6.714 -20.242 1.00 73.62 104 PRO A C 1
ATOM 826 O O . PRO A 1 104 ? 22.395 5.927 -20.935 1.00 73.62 104 PRO A O 1
ATOM 829 N N . ARG A 1 105 ? 21.299 7.874 -20.723 1.00 68.50 105 ARG A N 1
ATOM 830 C CA . ARG A 1 105 ? 21.710 8.366 -22.036 1.00 68.50 105 ARG A CA 1
ATOM 831 C C . ARG A 1 105 ? 23.180 8.743 -21.946 1.00 68.50 105 ARG A C 1
ATOM 833 O O . ARG A 1 105 ? 23.532 9.671 -21.222 1.00 68.50 105 ARG A O 1
ATOM 840 N N . GLN A 1 106 ? 24.029 8.011 -22.659 1.00 74.00 106 GLN A N 1
ATOM 841 C CA . GLN A 1 106 ? 25.420 8.413 -22.804 1.00 74.00 106 GLN A CA 1
ATOM 842 C C . GLN A 1 106 ? 25.465 9.714 -23.603 1.00 74.00 106 GLN A C 1
ATOM 844 O O . GLN A 1 106 ? 24.901 9.803 -24.693 1.00 74.00 106 GLN A O 1
ATOM 849 N N . VAL A 1 107 ? 26.121 10.723 -23.039 1.00 68.62 107 VAL A N 1
ATOM 850 C CA . VAL A 1 107 ? 26.491 11.932 -23.766 1.00 68.62 107 VAL A CA 1
ATOM 851 C C . VAL A 1 107 ? 27.858 11.628 -24.369 1.00 68.62 107 VAL A C 1
ATOM 853 O O . VAL A 1 107 ? 28.874 11.742 -23.690 1.00 68.62 107 VAL A O 1
ATOM 856 N N . ALA A 1 108 ? 27.884 11.125 -25.603 1.00 67.81 108 ALA A N 1
ATOM 857 C CA . ALA A 1 108 ? 29.130 11.072 -26.356 1.00 67.81 108 ALA A CA 1
ATOM 858 C C . ALA A 1 108 ? 29.489 12.525 -26.683 1.00 67.81 108 ALA A C 1
ATOM 860 O O . ALA A 1 108 ? 28.713 13.212 -27.345 1.00 67.81 108 ALA A O 1
ATOM 861 N N . GLY A 1 109 ? 30.588 13.021 -26.117 1.00 69.31 109 GLY A N 1
ATOM 862 C CA . GLY A 1 109 ? 31.070 14.364 -26.406 1.00 69.31 109 GLY A CA 1
ATOM 863 C C . GLY A 1 109 ? 31.454 14.446 -27.877 1.00 69.31 109 GLY A C 1
ATOM 864 O O . GLY A 1 109 ? 32.491 13.921 -28.259 1.00 69.31 109 GLY A O 1
ATOM 865 N N . ASP A 1 110 ? 30.622 15.099 -28.683 1.00 62.97 110 ASP A N 1
ATOM 866 C CA . ASP A 1 110 ? 30.954 15.490 -30.063 1.00 62.97 110 ASP A CA 1
ATOM 867 C C . ASP A 1 110 ? 31.860 16.740 -30.091 1.00 62.97 110 ASP A C 1
ATOM 869 O O . ASP A 1 110 ? 32.154 17.314 -31.130 1.00 62.97 110 ASP A O 1
ATOM 873 N N . ASP A 1 111 ? 32.311 17.179 -28.916 1.00 62.19 111 ASP A N 1
ATOM 874 C CA . ASP A 1 111 ? 33.113 18.381 -28.707 1.00 62.19 111 ASP A CA 1
ATOM 875 C C . ASP A 1 111 ? 34.617 18.063 -28.770 1.00 62.19 111 ASP A C 1
ATOM 877 O O . ASP A 1 111 ? 35.389 18.364 -27.860 1.00 62.19 111 ASP A O 1
ATOM 881 N N . THR A 1 112 ? 35.032 17.348 -29.822 1.00 66.12 112 THR A N 1
ATOM 882 C CA . THR A 1 112 ? 36.455 17.165 -30.146 1.00 66.12 112 THR A CA 1
ATOM 883 C C . THR A 1 112 ? 36.807 18.106 -31.290 1.00 66.12 112 THR A C 1
ATOM 885 O O . THR A 1 112 ? 36.721 17.736 -32.458 1.00 66.12 112 THR A O 1
ATOM 888 N N . GLU A 1 113 ? 37.197 19.339 -30.969 1.00 72.06 113 GLU A N 1
ATOM 889 C CA . GLU A 1 113 ? 37.792 20.239 -31.959 1.00 72.06 113 GLU A CA 1
ATOM 890 C C . GLU A 1 113 ? 39.247 19.817 -32.239 1.00 72.06 113 GLU A C 1
ATOM 892 O O . GLU A 1 113 ? 40.075 19.720 -31.328 1.00 72.06 113 GLU A O 1
ATOM 897 N N . GLU A 1 114 ? 39.574 19.540 -33.507 1.00 69.81 114 GLU A N 1
ATOM 898 C CA . GLU A 1 114 ? 40.945 19.229 -33.925 1.00 69.81 114 GLU A CA 1
ATOM 899 C C . GLU A 1 114 ? 41.849 20.460 -33.756 1.00 69.81 114 GLU A C 1
ATOM 901 O O . GLU A 1 114 ? 41.637 21.514 -34.359 1.00 69.81 114 GLU A O 1
ATOM 906 N N . GLY A 1 115 ? 42.895 20.327 -32.937 1.00 68.44 115 GLY A N 1
ATOM 907 C CA . GLY A 1 115 ? 43.885 21.381 -32.735 1.00 68.44 115 GLY A CA 1
ATOM 908 C C . GLY A 1 115 ? 44.663 21.680 -34.019 1.00 68.44 115 GLY A C 1
ATOM 909 O O . GLY A 1 115 ? 45.402 20.834 -34.522 1.00 68.44 115 GLY A O 1
ATOM 910 N N . PHE A 1 116 ? 44.542 22.906 -34.529 1.00 70.44 116 PHE A N 1
ATOM 911 C CA . PHE A 1 116 ? 45.320 23.377 -35.674 1.00 70.44 116 PHE A CA 1
ATOM 912 C C . PHE A 1 116 ? 46.774 23.650 -35.251 1.00 70.44 116 PHE A C 1
ATOM 914 O O . PHE A 1 116 ? 47.080 24.675 -34.637 1.00 70.44 116 PHE A O 1
ATOM 921 N N . TYR A 1 117 ? 47.698 22.752 -35.595 1.00 66.19 117 TYR A N 1
ATOM 922 C CA . TYR A 1 117 ? 49.132 23.034 -35.507 1.00 66.19 117 TYR A CA 1
ATOM 923 C C . TYR A 1 117 ? 49.552 23.792 -36.768 1.00 66.19 117 TYR A C 1
ATOM 925 O O . TYR A 1 117 ? 49.673 23.216 -37.846 1.00 66.19 117 TYR A O 1
ATOM 933 N N . GLY A 1 118 ? 49.726 25.109 -36.646 1.00 63.06 118 GLY A N 1
ATOM 934 C CA . GLY A 1 118 ? 50.215 25.946 -37.737 1.00 63.06 118 GLY A CA 1
ATOM 935 C C . GLY A 1 118 ? 51.607 25.502 -38.184 1.00 63.06 118 GLY A C 1
ATOM 936 O O . GLY A 1 118 ? 52.567 25.585 -37.418 1.00 63.06 118 GLY A O 1
ATOM 937 N N . ASP A 1 119 ? 51.709 25.057 -39.433 1.00 64.69 119 ASP A N 1
ATOM 938 C CA . ASP A 1 119 ? 52.954 24.648 -40.076 1.00 64.69 119 ASP A CA 1
ATOM 939 C C . ASP A 1 119 ? 53.773 25.905 -40.433 1.00 64.69 119 ASP A C 1
ATOM 941 O O . ASP A 1 119 ? 53.804 26.379 -41.571 1.00 64.69 119 ASP A O 1
ATOM 945 N N . SER A 1 120 ? 54.382 26.531 -39.420 1.00 54.19 120 SER A N 1
ATOM 946 C CA . SER A 1 120 ? 55.367 27.593 -39.632 1.00 54.19 120 SER A CA 1
ATOM 947 C C . SER A 1 120 ? 56.638 26.948 -40.163 1.00 54.19 120 SER A C 1
ATOM 949 O O . SER A 1 120 ? 57.505 26.480 -39.422 1.00 54.19 120 SER A O 1
ATOM 951 N N . GLN A 1 121 ? 56.697 26.890 -41.489 1.00 57.34 121 GLN A N 1
ATOM 952 C CA . GLN A 1 121 ? 57.835 26.449 -42.268 1.00 57.34 121 GLN A CA 1
ATOM 953 C C . GLN A 1 121 ? 59.099 27.186 -41.809 1.00 57.34 121 GLN A C 1
ATOM 955 O O . GLN A 1 121 ? 59.344 28.342 -42.161 1.00 57.34 121 GLN A O 1
ATOM 960 N N . LEU A 1 122 ? 59.950 26.487 -41.055 1.00 56.34 122 LEU A N 1
ATOM 961 C CA . LEU A 1 122 ? 61.362 26.823 -40.937 1.00 56.34 122 LEU A CA 1
ATOM 962 C C . LEU A 1 122 ? 61.982 26.682 -42.333 1.00 56.34 122 LEU A C 1
ATOM 964 O O . LEU A 1 122 ? 62.454 25.614 -42.725 1.00 56.34 122 LEU A O 1
ATOM 968 N N . SER A 1 123 ? 61.938 27.773 -43.098 1.00 54.50 123 SER A N 1
ATOM 969 C CA . SER A 1 123 ? 62.622 27.918 -44.378 1.00 54.50 123 SER A CA 1
ATOM 970 C C . SER A 1 123 ? 64.122 27.706 -44.163 1.00 54.50 123 SER A C 1
ATOM 972 O O . SER A 1 123 ? 64.847 28.586 -43.692 1.00 54.50 123 SER A O 1
ATOM 974 N N . LYS A 1 124 ? 64.594 26.495 -44.478 1.00 59.00 124 LYS A N 1
ATOM 975 C CA . LYS A 1 124 ? 66.017 26.193 -44.632 1.00 59.00 124 LYS A CA 1
ATOM 976 C C . LYS A 1 124 ? 66.528 26.991 -45.830 1.00 59.00 124 LYS A C 1
ATOM 978 O O . LYS A 1 124 ? 66.359 26.579 -46.975 1.00 59.00 124 LYS A O 1
ATOM 983 N N . LYS A 1 125 ? 67.162 28.134 -45.569 1.00 53.12 125 LYS A N 1
ATOM 984 C CA . LYS A 1 125 ? 67.898 28.891 -46.583 1.00 53.12 125 LYS A CA 1
ATOM 985 C C . LYS A 1 125 ? 69.186 28.134 -46.933 1.00 53.12 125 LYS A C 1
ATOM 987 O O . LYS A 1 125 ? 70.217 28.311 -46.292 1.00 53.12 125 LYS A O 1
ATOM 992 N N . THR A 1 126 ? 69.089 27.254 -47.926 1.00 50.06 126 THR A N 1
ATOM 993 C CA . THR A 1 126 ? 70.224 26.693 -48.675 1.00 50.06 126 THR A CA 1
ATOM 994 C C . THR A 1 126 ? 70.910 27.823 -49.456 1.00 50.06 126 THR A C 1
ATOM 996 O O . THR A 1 126 ? 70.236 28.722 -49.957 1.00 50.06 126 THR A O 1
ATOM 999 N N . GLY A 1 127 ? 72.244 27.819 -49.461 1.00 50.78 127 GLY A N 1
ATOM 1000 C CA . GLY A 1 127 ? 73.082 28.979 -49.772 1.00 50.78 127 GLY A CA 1
ATOM 1001 C C . GLY A 1 127 ? 73.296 29.337 -51.243 1.00 50.78 127 GLY A C 1
ATOM 1002 O O . GLY A 1 127 ? 72.913 28.594 -52.140 1.00 50.78 127 GLY A O 1
ATOM 1003 N N . TYR A 1 128 ? 73.959 30.485 -51.411 1.00 43.75 128 TYR A N 1
ATOM 1004 C CA . TYR A 1 128 ? 75.120 30.748 -52.270 1.00 43.75 128 TYR A CA 1
ATOM 1005 C C . TYR A 1 128 ? 76.015 31.745 -51.529 1.00 43.75 128 TYR A C 1
ATOM 1007 O O . TYR A 1 128 ? 75.440 32.621 -50.837 1.00 43.75 128 TYR A O 1
#